Protein AF-A0A519LIW9-F1 (afdb_monomer)

Structure (mmCIF, N/CA/C/O backbone):
data_AF-A0A519LIW9-F1
#
_entry.id   AF-A0A519LIW9-F1
#
loop_
_atom_site.group_PDB
_atom_site.id
_atom_site.type_symbol
_atom_site.label_atom_id
_atom_site.label_alt_id
_atom_site.label_comp_id
_atom_site.label_asym_id
_atom_site.label_entity_id
_atom_site.label_seq_id
_atom_site.pdbx_PDB_ins_code
_atom_site.Cartn_x
_atom_site.Cartn_y
_atom_site.Cartn_z
_atom_site.occupancy
_atom_site.B_iso_or_equiv
_atom_site.auth_seq_id
_atom_site.auth_comp_id
_atom_site.auth_asym_id
_atom_site.auth_atom_id
_atom_site.pdbx_PDB_model_num
ATOM 1 N N . ILE A 1 1 ? 13.609 -4.601 8.283 1.00 41.91 1 ILE A N 1
ATOM 2 C CA . ILE A 1 1 ? 12.709 -5.684 7.833 1.00 41.91 1 ILE A CA 1
ATOM 3 C C . ILE A 1 1 ? 13.439 -6.967 8.196 1.00 41.91 1 ILE A C 1
ATOM 5 O O . ILE A 1 1 ? 14.576 -7.109 7.760 1.00 41.91 1 ILE A O 1
ATOM 9 N N . ASP A 1 2 ? 12.899 -7.801 9.091 1.00 41.25 2 ASP A N 1
ATOM 10 C CA . ASP A 1 2 ? 13.481 -9.135 9.311 1.00 41.25 2 ASP A CA 1
ATOM 11 C C . ASP A 1 2 ? 13.242 -9.871 7.990 1.00 41.25 2 ASP A C 1
ATOM 13 O O . ASP A 1 2 ? 12.092 -9.996 7.597 1.00 41.25 2 ASP A O 1
ATOM 17 N N . GLY A 1 3 ? 14.292 -10.200 7.235 1.00 48.28 3 GLY A N 1
ATOM 18 C CA . GLY A 1 3 ? 14.230 -10.602 5.818 1.00 48.28 3 GLY A CA 1
ATOM 19 C C . GLY A 1 3 ? 13.538 -11.940 5.514 1.00 48.28 3 GLY A C 1
ATOM 20 O O . GLY A 1 3 ? 14.078 -12.739 4.759 1.00 48.28 3 GLY A O 1
ATOM 21 N N . GLN A 1 4 ? 12.377 -12.208 6.108 1.00 55.22 4 GLN A N 1
ATOM 22 C CA . GLN A 1 4 ? 11.544 -13.379 5.882 1.00 55.22 4 GLN A CA 1
ATOM 23 C C . GLN A 1 4 ? 10.155 -12.900 5.463 1.00 55.22 4 GLN A C 1
ATOM 25 O O . GLN A 1 4 ? 9.414 -12.358 6.277 1.00 55.22 4 GLN A O 1
ATOM 30 N N . LEU A 1 5 ? 9.816 -13.099 4.187 1.00 60.66 5 LEU A N 1
ATOM 31 C CA . LEU A 1 5 ? 8.446 -12.933 3.707 1.00 60.66 5 LEU A CA 1
ATOM 32 C C . LEU A 1 5 ? 7.551 -13.917 4.472 1.00 60.66 5 LEU A C 1
ATOM 34 O O . LEU A 1 5 ? 7.852 -15.117 4.514 1.00 60.66 5 LEU A O 1
ATOM 38 N N . HIS A 1 6 ? 6.461 -13.447 5.077 1.00 70.94 6 HIS A N 1
ATOM 39 C CA . HIS A 1 6 ? 5.522 -14.360 5.716 1.00 70.94 6 HIS A CA 1
ATOM 40 C C . HIS A 1 6 ? 4.866 -15.221 4.625 1.00 70.94 6 HIS A C 1
ATOM 42 O O . HIS A 1 6 ? 4.486 -14.724 3.567 1.00 70.94 6 HIS A O 1
ATOM 48 N N . LYS A 1 7 ? 4.696 -16.531 4.865 1.00 73.88 7 LYS A N 1
ATOM 49 C CA . LYS A 1 7 ? 4.154 -17.474 3.861 1.00 73.88 7 LYS A CA 1
ATOM 50 C C . LYS A 1 7 ? 2.848 -16.979 3.214 1.00 73.88 7 LYS A C 1
ATOM 52 O O . LYS A 1 7 ? 2.670 -17.124 2.015 1.00 73.88 7 LYS A O 1
ATOM 57 N N . ARG A 1 8 ? 1.972 -16.344 3.999 1.00 69.81 8 ARG A N 1
ATOM 58 C CA . ARG A 1 8 ? 0.696 -15.786 3.520 1.00 69.81 8 ARG A CA 1
ATOM 59 C C . ARG A 1 8 ? 0.868 -14.597 2.572 1.00 69.81 8 ARG A C 1
ATOM 61 O O . ARG A 1 8 ? 0.092 -14.477 1.633 1.00 69.81 8 ARG A O 1
ATOM 68 N N . GLU A 1 9 ? 1.872 -13.750 2.793 1.00 71.88 9 GLU A N 1
ATOM 69 C CA . GLU A 1 9 ? 2.188 -12.638 1.890 1.00 71.88 9 GLU A CA 1
ATOM 70 C C . GLU A 1 9 ? 2.697 -13.175 0.551 1.00 71.88 9 GLU A C 1
ATOM 72 O O . GLU A 1 9 ? 2.261 -12.715 -0.501 1.00 71.88 9 GLU A O 1
ATOM 77 N N . LEU A 1 10 ? 3.561 -14.200 0.589 1.00 80.44 10 LEU A N 1
ATOM 78 C CA . LEU A 1 10 ? 4.044 -14.873 -0.618 1.00 80.44 10 LEU A CA 1
ATOM 79 C C . LEU A 1 10 ? 2.892 -15.522 -1.390 1.00 80.44 10 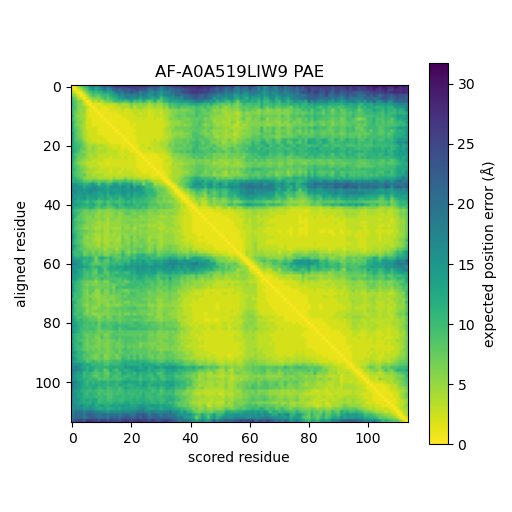LEU A C 1
ATOM 81 O O . LEU A 1 10 ? 2.798 -15.349 -2.602 1.00 80.44 10 LEU A O 1
ATOM 85 N N . ASP A 1 11 ? 2.007 -16.231 -0.684 1.00 82.88 11 ASP A N 1
ATOM 86 C CA . ASP A 1 11 ? 0.836 -16.885 -1.270 1.00 82.88 11 ASP A CA 1
ATOM 87 C C . ASP A 1 11 ? -0.113 -15.849 -1.903 1.00 82.88 11 ASP A C 1
ATOM 89 O O . ASP A 1 11 ? -0.616 -16.065 -3.003 1.00 82.88 11 ASP A O 1
ATOM 93 N N . PHE A 1 12 ? -0.322 -14.693 -1.258 1.00 80.75 12 PHE A N 1
ATOM 94 C CA . PHE A 1 12 ? -1.120 -13.600 -1.820 1.00 80.75 12 PHE A CA 1
ATOM 95 C C . PHE A 1 12 ? -0.487 -13.015 -3.088 1.00 80.75 12 PHE A C 1
ATOM 97 O O . PHE A 1 12 ? -1.171 -12.845 -4.096 1.00 80.75 12 PHE A O 1
ATOM 104 N N . LEU A 1 13 ? 0.818 -12.726 -3.059 1.00 84.25 13 LEU A N 1
ATOM 105 C CA . LEU A 1 13 ? 1.535 -12.219 -4.230 1.00 84.25 13 LEU A CA 1
ATOM 106 C C . LEU A 1 13 ? 1.501 -13.223 -5.386 1.00 84.25 13 LEU A C 1
ATOM 108 O O . LEU A 1 13 ? 1.317 -12.817 -6.532 1.00 84.25 13 LEU A O 1
ATOM 112 N N . TRP A 1 14 ? 1.617 -14.518 -5.088 1.00 88.62 14 TRP A N 1
ATOM 113 C CA . TRP A 1 14 ? 1.496 -15.578 -6.082 1.00 88.62 14 TRP A CA 1
ATOM 114 C C . TRP A 1 14 ? 0.089 -15.643 -6.688 1.00 88.62 14 TRP A C 1
ATOM 116 O O . TRP A 1 14 ? -0.031 -15.683 -7.907 1.00 88.62 14 TRP A O 1
ATOM 126 N N . LEU A 1 15 ? -0.974 -15.561 -5.879 1.00 85.44 15 LEU A N 1
ATOM 127 C CA . LEU A 1 15 ? -2.352 -15.504 -6.387 1.00 85.44 15 LEU A CA 1
ATOM 128 C C . LEU A 1 15 ? -2.556 -14.322 -7.344 1.00 85.44 15 LEU A C 1
ATOM 130 O O . LEU A 1 15 ? -3.118 -14.489 -8.421 1.00 85.44 15 LEU A O 1
ATOM 134 N N . VAL A 1 16 ? -2.056 -13.136 -6.985 1.00 84.25 16 VAL A N 1
ATOM 135 C CA . VAL A 1 16 ? -2.114 -11.958 -7.865 1.00 84.25 16 VAL A CA 1
ATOM 136 C C . VAL A 1 16 ? -1.324 -12.190 -9.154 1.00 84.25 16 VAL A C 1
ATOM 138 O O . VAL A 1 16 ? -1.796 -11.828 -10.227 1.00 84.25 16 VAL A O 1
ATOM 141 N N . ALA A 1 17 ? -0.141 -12.800 -9.068 1.00 87.94 17 ALA A N 1
ATOM 142 C CA . ALA A 1 17 ? 0.677 -13.118 -10.233 1.00 87.94 17 ALA A CA 1
ATOM 143 C C . ALA A 1 17 ? -0.050 -14.082 -11.188 1.00 87.94 17 ALA A C 1
ATOM 145 O O . ALA A 1 17 ? -0.051 -13.852 -12.395 1.00 87.94 17 ALA A O 1
ATOM 146 N N . GLN A 1 18 ? -0.739 -15.097 -10.657 1.00 89.62 18 GLN A N 1
ATOM 147 C CA . GLN A 1 18 ? -1.549 -16.025 -11.452 1.00 89.62 18 GLN A CA 1
ATOM 148 C C . GLN A 1 18 ? -2.711 -15.323 -12.167 1.00 89.62 18 GLN A C 1
ATOM 150 O O . GLN A 1 18 ? -2.935 -15.574 -13.347 1.00 89.62 18 GLN A O 1
ATOM 155 N N . GLU A 1 19 ? -3.415 -14.407 -11.495 1.00 87.25 19 GLU A N 1
ATOM 156 C CA . GLU A 1 19 ? -4.487 -13.604 -12.112 1.00 87.25 19 GLU A CA 1
ATOM 157 C C . GLU A 1 19 ? -3.970 -12.659 -13.214 1.00 87.25 19 GLU A C 1
ATOM 159 O O . GLU A 1 19 ? -4.721 -12.255 -14.101 1.00 87.25 19 GLU A O 1
ATOM 164 N N . LEU A 1 20 ? -2.682 -12.306 -13.170 1.00 88.19 20 LEU A N 1
ATOM 165 C CA . LEU A 1 20 ? -1.996 -11.509 -14.189 1.00 88.19 20 LEU A CA 1
ATOM 166 C C . LEU A 1 20 ? -1.293 -12.366 -15.260 1.00 88.19 20 LEU A C 1
ATOM 168 O O . LEU A 1 20 ? -0.586 -11.806 -16.096 1.00 88.19 20 LEU A O 1
ATOM 172 N N . ASP A 1 21 ? -1.490 -13.689 -15.238 1.00 89.06 21 ASP A N 1
ATOM 173 C CA . ASP A 1 21 ? -0.896 -14.671 -16.159 1.00 89.06 21 ASP A CA 1
ATOM 174 C C . ASP A 1 21 ? 0.648 -14.711 -16.124 1.00 89.06 21 ASP A C 1
ATOM 176 O O . ASP A 1 21 ? 1.321 -14.945 -17.128 1.00 89.06 21 ASP A O 1
ATOM 180 N N . PHE A 1 22 ? 1.237 -14.467 -14.947 1.00 88.75 22 PHE A N 1
ATOM 181 C CA . PHE A 1 22 ? 2.675 -14.632 -14.724 1.00 88.75 22 PHE A CA 1
ATOM 182 C C . PHE A 1 22 ? 3.011 -16.106 -14.504 1.00 88.75 22 PHE A C 1
ATOM 184 O O . PHE A 1 22 ? 2.393 -16.794 -13.687 1.00 88.75 22 PHE A O 1
ATOM 191 N N . ASP A 1 23 ? 4.064 -16.579 -15.168 1.00 90.31 23 ASP A N 1
ATOM 192 C CA . ASP A 1 23 ? 4.618 -17.893 -14.874 1.00 90.31 23 ASP A CA 1
ATOM 193 C C . ASP A 1 23 ? 5.421 -17.889 -13.554 1.00 90.31 23 ASP A C 1
ATOM 195 O O . ASP A 1 23 ? 5.891 -16.855 -13.067 1.00 90.31 23 ASP A O 1
ATOM 199 N N . GLN A 1 24 ? 5.578 -19.070 -12.947 1.00 88.81 24 GLN A N 1
ATOM 200 C CA . GLN A 1 24 ? 6.242 -19.208 -11.646 1.00 88.81 24 GLN A CA 1
ATOM 201 C C . GLN A 1 24 ? 7.714 -18.781 -11.674 1.00 88.81 24 GLN A C 1
ATOM 203 O O . GLN A 1 24 ? 8.233 -18.302 -10.666 1.00 88.81 24 GLN A O 1
ATOM 208 N N . LYS A 1 25 ? 8.389 -18.959 -12.811 1.00 89.50 25 LYS A N 1
ATOM 209 C CA . LYS A 1 25 ? 9.797 -18.605 -12.964 1.00 89.50 25 LYS A CA 1
ATOM 210 C C . LYS A 1 25 ? 9.947 -17.087 -13.033 1.00 89.50 25 LYS A C 1
ATOM 212 O O . LYS A 1 25 ? 10.741 -16.536 -12.285 1.00 89.50 25 LYS A O 1
ATOM 217 N N . LEU A 1 26 ? 9.130 -16.421 -13.844 1.00 88.38 26 LEU A N 1
ATOM 218 C CA . LEU A 1 26 ? 9.056 -14.971 -13.944 1.00 88.38 26 LEU A CA 1
ATOM 219 C C . LEU A 1 26 ? 8.727 -14.351 -12.585 1.00 88.38 26 LEU A C 1
ATOM 221 O O . LEU A 1 26 ? 9.394 -13.411 -12.172 1.00 88.38 26 LEU A O 1
ATOM 225 N N . PHE A 1 27 ? 7.757 -14.909 -11.855 1.00 89.44 27 PHE A N 1
ATOM 226 C CA . PHE A 1 27 ? 7.431 -14.451 -10.503 1.00 89.44 27 PHE A CA 1
ATOM 227 C C . PHE A 1 27 ? 8.625 -14.541 -9.541 1.00 89.44 27 PHE A C 1
ATOM 229 O O . PHE A 1 27 ? 8.875 -13.600 -8.794 1.00 89.44 27 PHE A O 1
ATOM 236 N N . GLN A 1 28 ? 9.372 -15.651 -9.557 1.00 87.44 28 GLN A N 1
ATOM 237 C CA . GLN A 1 28 ? 10.576 -15.804 -8.731 1.00 87.44 28 GLN A CA 1
ATOM 238 C C . GLN A 1 28 ? 11.692 -14.846 -9.163 1.00 87.44 28 GLN A C 1
ATOM 240 O O . GLN A 1 28 ? 12.332 -14.235 -8.308 1.00 87.44 28 GLN A O 1
ATOM 245 N N . ASP A 1 29 ? 11.879 -14.665 -10.471 1.00 87.75 29 ASP A N 1
ATOM 246 C CA . ASP A 1 29 ? 12.895 -13.778 -11.035 1.00 87.75 29 ASP A CA 1
ATOM 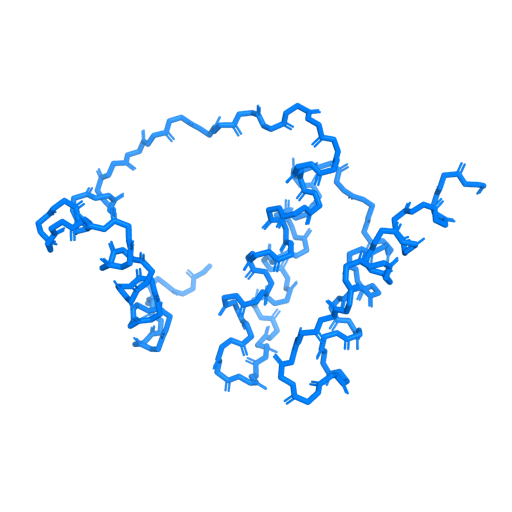247 C C . ASP A 1 29 ? 12.668 -12.309 -10.623 1.00 87.75 29 ASP A C 1
ATOM 249 O O . ASP A 1 29 ? 13.643 -11.588 -10.407 1.00 87.75 29 ASP A O 1
ATOM 253 N N . LEU A 1 30 ? 11.416 -11.871 -10.406 1.00 85.12 30 LEU A N 1
ATOM 254 C CA . LEU A 1 30 ? 11.103 -10.517 -9.912 1.00 85.12 30 LEU A CA 1
ATOM 255 C C . LEU A 1 30 ? 11.735 -10.204 -8.544 1.00 85.12 30 LEU A C 1
ATOM 257 O O . LEU A 1 30 ? 12.047 -9.049 -8.268 1.00 85.12 30 LEU A O 1
ATOM 261 N N . PHE A 1 31 ? 11.967 -11.202 -7.684 1.00 82.75 31 PHE A N 1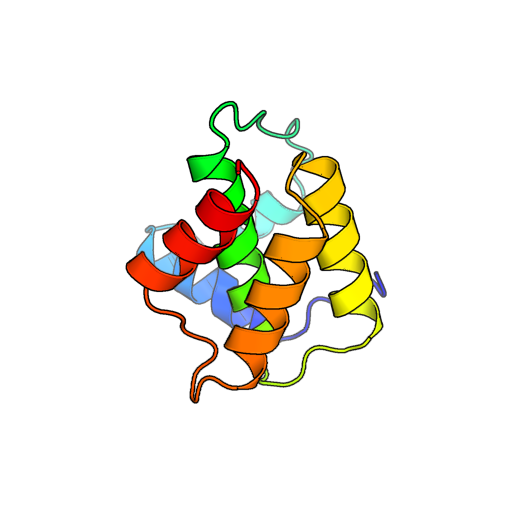
ATOM 262 C CA . PHE A 1 31 ? 12.634 -10.992 -6.388 1.00 82.75 31 PHE A CA 1
ATOM 263 C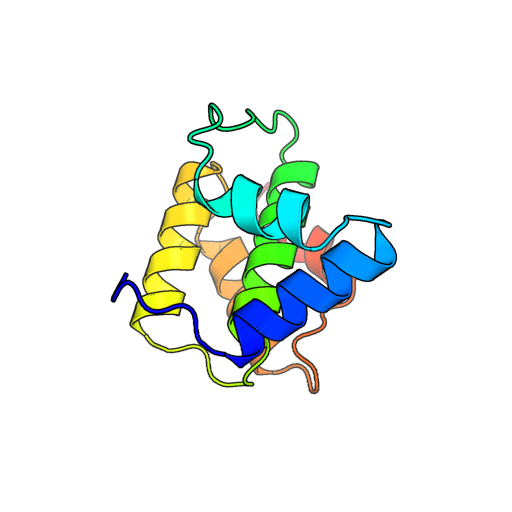 C . PHE A 1 31 ? 14.151 -10.791 -6.515 1.00 82.75 31 PHE A C 1
ATOM 265 O O . PHE A 1 31 ? 14.821 -10.476 -5.530 1.00 82.75 31 PHE A O 1
ATOM 272 N N . HIS A 1 32 ? 14.707 -11.012 -7.705 1.00 83.81 32 HIS A N 1
ATOM 273 C CA . HIS A 1 32 ? 16.135 -10.893 -8.000 1.00 83.81 32 HIS A CA 1
ATOM 274 C C . HIS A 1 32 ? 16.452 -9.702 -8.910 1.00 83.81 32 HIS A C 1
ATOM 276 O O . HIS A 1 32 ? 17.616 -9.469 -9.234 1.00 83.81 32 HIS A O 1
ATOM 282 N N . GLN A 1 33 ? 15.431 -8.944 -9.312 1.00 79.38 33 GLN A N 1
ATOM 283 C CA . GLN A 1 33 ? 15.569 -7.749 -10.131 1.00 79.38 33 GLN A CA 1
ATOM 284 C C . GLN A 1 33 ? 15.595 -6.503 -9.242 1.00 79.38 33 GLN A C 1
ATOM 286 O O . GLN A 1 33 ? 14.627 -6.184 -8.556 1.00 79.38 33 GLN A O 1
ATOM 291 N N . GLU A 1 34 ? 16.707 -5.768 -9.272 1.00 62.78 34 GLU A N 1
ATOM 292 C CA . GLU A 1 34 ? 16.758 -4.403 -8.744 1.00 62.78 34 GLU A CA 1
ATOM 293 C C . GLU A 1 34 ? 16.294 -3.431 -9.832 1.00 62.78 34 GLU A C 1
ATOM 295 O O . GLU A 1 34 ? 17.095 -2.782 -10.506 1.00 62.78 34 GLU A O 1
ATOM 300 N N . ASP A 1 35 ? 14.981 -3.354 -10.038 1.00 66.25 35 ASP A N 1
ATOM 301 C CA . ASP A 1 35 ? 14.416 -2.334 -10.915 1.00 66.25 35 ASP A CA 1
ATOM 302 C C . ASP A 1 35 ? 14.499 -0.950 -10.265 1.00 66.25 35 ASP A C 1
ATOM 304 O O . ASP A 1 35 ? 14.269 -0.765 -9.065 1.00 66.25 35 ASP A O 1
ATOM 308 N N . THR A 1 36 ? 14.795 0.066 -11.079 1.00 65.06 36 THR A N 1
ATOM 309 C CA . THR A 1 36 ? 14.762 1.453 -10.609 1.00 65.06 36 THR A CA 1
ATOM 310 C C . THR A 1 36 ? 13.358 1.802 -10.109 1.00 65.06 36 THR A C 1
ATOM 312 O O . THR A 1 36 ? 12.393 1.556 -10.842 1.00 65.06 36 THR A O 1
ATOM 315 N N . PRO A 1 37 ? 13.212 2.430 -8.926 1.00 66.19 37 PRO A N 1
ATOM 316 C CA . PRO A 1 37 ? 11.903 2.786 -8.395 1.00 66.19 37 PRO A CA 1
ATOM 317 C C . PRO A 1 37 ? 11.095 3.610 -9.402 1.00 66.19 37 PRO A C 1
ATOM 319 O O . PRO A 1 37 ? 11.510 4.691 -9.829 1.00 66.19 37 PRO A O 1
ATOM 322 N N . LEU A 1 38 ? 9.919 3.108 -9.777 1.00 72.44 38 LEU A N 1
ATOM 323 C CA . LEU A 1 38 ? 8.984 3.830 -10.636 1.00 72.44 38 LEU A CA 1
ATOM 324 C C . LEU A 1 38 ? 8.510 5.107 -9.931 1.00 72.44 38 LEU A C 1
ATOM 326 O O . LEU A 1 38 ? 7.852 5.060 -8.891 1.00 72.44 38 LEU A O 1
ATOM 330 N N . ILE A 1 39 ? 8.802 6.267 -10.523 1.00 75.88 39 ILE A N 1
ATOM 331 C CA . ILE A 1 39 ? 8.342 7.556 -9.997 1.00 75.88 39 ILE A CA 1
ATOM 332 C C . ILE A 1 39 ? 6.853 7.730 -10.318 1.00 75.88 39 ILE A C 1
ATOM 334 O O . ILE A 1 39 ? 6.468 8.099 -11.432 1.00 75.88 39 ILE A O 1
ATOM 338 N N . ILE A 1 40 ? 6.002 7.508 -9.319 1.00 81.81 40 ILE A N 1
ATOM 339 C CA . ILE A 1 40 ? 4.556 7.724 -9.422 1.00 81.81 40 ILE A CA 1
ATOM 340 C C . ILE A 1 40 ? 4.247 9.226 -9.288 1.00 81.81 40 ILE A C 1
ATOM 342 O O . ILE A 1 40 ? 4.228 9.796 -8.194 1.00 81.81 40 ILE A O 1
ATOM 346 N N . LYS A 1 41 ? 3.989 9.892 -10.419 1.00 83.31 41 LYS A N 1
ATOM 347 C CA . LYS A 1 41 ? 3.827 11.359 -10.474 1.00 83.31 41 LYS A CA 1
ATOM 348 C C . LYS A 1 41 ? 2.534 11.868 -9.827 1.00 83.31 41 LYS A C 1
ATOM 350 O O . LYS A 1 41 ? 2.548 12.913 -9.179 1.00 83.31 41 LYS A O 1
ATOM 355 N N . SER A 1 42 ? 1.425 11.147 -9.981 1.00 89.56 42 SER A N 1
ATOM 356 C CA . SER A 1 42 ? 0.122 11.576 -9.457 1.00 89.56 42 SER A CA 1
ATOM 357 C C . SER A 1 42 ? -0.034 11.231 -7.977 1.00 89.56 42 SER A C 1
ATOM 359 O O . SER A 1 42 ? 0.168 10.082 -7.589 1.00 89.56 42 SER A O 1
ATOM 361 N N . GLU A 1 43 ? -0.458 12.198 -7.158 1.00 86.69 43 GLU A N 1
ATOM 362 C CA . GLU A 1 43 ? -0.801 11.958 -5.748 1.00 86.69 43 GLU A CA 1
ATOM 363 C C . GLU A 1 43 ? -1.867 10.869 -5.614 1.00 86.69 43 GLU A C 1
ATOM 365 O O . GLU A 1 43 ? -1.722 9.963 -4.800 1.00 86.69 43 GLU A O 1
ATOM 370 N N . PHE A 1 44 ? -2.880 10.880 -6.483 1.00 86.62 44 PHE A N 1
ATOM 371 C CA . PHE A 1 44 ? -3.918 9.853 -6.492 1.00 86.62 44 PHE A CA 1
ATOM 372 C C . PHE A 1 44 ? -3.344 8.450 -6.723 1.00 86.62 44 PHE A C 1
ATOM 374 O O . PHE A 1 44 ? -3.699 7.511 -6.014 1.00 86.62 44 PHE A O 1
ATOM 381 N N . GLN A 1 45 ? -2.404 8.304 -7.658 1.00 88.75 45 GLN A N 1
ATOM 382 C CA . GLN A 1 45 ? -1.756 7.013 -7.899 1.00 88.75 45 GLN A CA 1
ATOM 383 C C . GLN A 1 45 ? -0.890 6.580 -6.708 1.00 88.75 45 GLN A C 1
ATOM 385 O O . GLN A 1 45 ? -0.861 5.395 -6.379 1.00 88.75 45 GLN A O 1
ATOM 390 N N . ARG A 1 46 ? -0.225 7.521 -6.024 1.00 90.81 46 ARG A N 1
ATOM 391 C CA . ARG A 1 46 ? 0.533 7.232 -4.796 1.00 90.81 46 ARG A CA 1
ATOM 392 C C . ARG A 1 46 ? -0.384 6.788 -3.662 1.00 90.81 46 ARG A C 1
ATOM 394 O O . ARG A 1 46 ? -0.079 5.807 -2.995 1.00 90.81 46 ARG A O 1
ATOM 401 N N . ILE A 1 47 ? -1.543 7.430 -3.505 1.00 89.94 47 ILE A N 1
ATOM 402 C CA . ILE A 1 47 ? -2.591 7.027 -2.556 1.00 89.94 47 ILE A CA 1
ATOM 403 C C . ILE A 1 47 ? -3.071 5.602 -2.853 1.00 89.94 47 ILE A C 1
ATOM 405 O O . ILE A 1 47 ? -3.153 4.776 -1.944 1.00 89.94 47 ILE A O 1
ATOM 409 N N . GLN A 1 48 ? -3.362 5.291 -4.120 1.00 88.31 48 GLN A N 1
ATOM 410 C CA . GLN A 1 48 ? -3.770 3.943 -4.522 1.00 88.31 48 GLN A CA 1
ATOM 411 C C . GLN A 1 48 ? -2.677 2.911 -4.232 1.00 88.31 48 GLN A C 1
ATOM 413 O O . GLN A 1 48 ? -2.980 1.829 -3.733 1.00 88.31 48 GLN A O 1
ATOM 418 N N . GLN A 1 49 ? -1.416 3.238 -4.519 1.00 88.75 49 GLN A N 1
ATOM 419 C CA . GLN A 1 49 ? -0.299 2.334 -4.269 1.00 88.75 49 GLN A CA 1
ATOM 420 C C . GLN A 1 49 ? -0.081 2.094 -2.775 1.00 88.75 49 GLN A C 1
ATOM 422 O O . GLN A 1 49 ? 0.033 0.945 -2.356 1.00 88.75 49 GLN A O 1
ATOM 427 N N . PHE A 1 50 ? -0.102 3.151 -1.963 1.00 90.06 50 PHE A N 1
ATOM 428 C CA . PHE A 1 50 ? -0.064 3.042 -0.508 1.00 90.06 50 PHE A CA 1
ATOM 429 C C . PHE A 1 50 ? -1.187 2.141 0.017 1.00 90.06 50 PHE A C 1
ATOM 431 O O . PHE A 1 50 ? -0.937 1.247 0.820 1.00 90.06 50 PHE A O 1
ATOM 438 N N . TYR A 1 51 ? -2.414 2.326 -0.476 1.00 88.75 51 TYR A N 1
ATOM 439 C CA . TYR A 1 51 ? -3.552 1.519 -0.047 1.00 88.75 51 TYR A CA 1
ATOM 440 C C . TYR A 1 51 ? -3.392 0.030 -0.400 1.00 88.75 51 TYR A C 1
ATOM 442 O O . TYR A 1 51 ? -3.694 -0.831 0.423 1.00 88.75 51 TYR A O 1
ATOM 450 N N . ARG A 1 52 ? -2.853 -0.291 -1.583 1.00 87.06 52 ARG A N 1
ATOM 451 C CA . ARG A 1 52 ? -2.532 -1.677 -1.974 1.00 87.06 52 ARG A CA 1
ATOM 452 C C . ARG A 1 52 ? -1.491 -2.306 -1.051 1.00 87.06 52 ARG A C 1
ATOM 454 O O . ARG A 1 52 ? -1.691 -3.427 -0.600 1.00 87.06 52 ARG A O 1
ATOM 461 N N . LEU A 1 53 ? -0.418 -1.577 -0.736 1.00 85.88 53 LEU A N 1
ATOM 462 C CA . LEU A 1 53 ? 0.609 -2.045 0.201 1.00 85.88 53 LEU A CA 1
ATOM 463 C C . LEU A 1 53 ? 0.025 -2.284 1.597 1.00 85.88 53 LEU A C 1
ATOM 465 O O . LEU A 1 53 ? 0.311 -3.303 2.218 1.00 85.88 53 LEU A O 1
ATOM 469 N N . ALA A 1 54 ? -0.849 -1.388 2.058 1.00 85.50 54 ALA A N 1
ATOM 470 C CA . ALA A 1 54 ? -1.525 -1.530 3.342 1.00 85.50 54 ALA A CA 1
ATOM 471 C C . ALA A 1 54 ? -2.420 -2.770 3.404 1.00 85.50 54 ALA A C 1
ATOM 473 O O . ALA A 1 54 ? -2.494 -3.402 4.452 1.00 85.50 54 ALA A O 1
ATOM 474 N N . LEU A 1 55 ? -3.085 -3.124 2.299 1.00 82.69 55 LEU A N 1
ATOM 475 C CA . LEU A 1 55 ? -3.907 -4.333 2.209 1.00 82.69 55 LEU A CA 1
ATOM 476 C C . LEU A 1 55 ? -3.055 -5.603 2.271 1.00 82.69 55 LEU A C 1
ATOM 478 O O . LEU A 1 55 ? -3.415 -6.528 2.994 1.00 82.69 55 LEU A O 1
ATOM 482 N N . ILE A 1 56 ? -1.919 -5.629 1.565 1.00 80.44 56 ILE A N 1
ATOM 483 C CA . ILE A 1 56 ? -0.981 -6.763 1.581 1.00 80.44 56 ILE A CA 1
ATOM 484 C C . ILE A 1 56 ? -0.476 -7.004 3.007 1.00 80.44 56 ILE A C 1
ATOM 486 O O . ILE A 1 56 ? -0.582 -8.116 3.513 1.00 80.44 56 ILE A O 1
ATOM 490 N N . MET A 1 57 ? -0.036 -5.946 3.692 1.00 76.31 57 MET A N 1
ATOM 491 C CA . MET A 1 57 ? 0.440 -6.021 5.080 1.00 76.31 57 MET A CA 1
ATOM 492 C C . MET A 1 57 ? -0.664 -6.317 6.110 1.00 76.31 57 MET A C 1
ATOM 494 O O . MET A 1 57 ? -0.364 -6.544 7.272 1.00 76.31 57 MET A O 1
ATOM 498 N N . HIS A 1 58 ? -1.946 -6.266 5.730 1.00 74.31 58 HIS A N 1
ATOM 499 C CA . HIS A 1 58 ? -3.069 -6.643 6.601 1.00 74.31 58 HIS A CA 1
ATOM 500 C C . HIS A 1 58 ? -3.626 -8.038 6.290 1.00 74.31 58 HIS A C 1
ATOM 502 O O . HIS A 1 58 ? -4.618 -8.435 6.904 1.00 74.31 58 HIS A O 1
ATOM 508 N N . CYS A 1 59 ? -3.043 -8.783 5.342 1.00 68.50 59 CYS A N 1
ATOM 509 C CA . CYS A 1 59 ? -3.606 -10.054 4.877 1.00 68.50 59 CYS A CA 1
ATOM 510 C C . CYS A 1 59 ? -3.654 -11.146 5.961 1.00 68.50 59 CYS A C 1
ATOM 512 O O . CYS A 1 59 ? -4.464 -12.069 5.875 1.00 68.50 59 CYS A O 1
ATOM 514 N N . ASP A 1 60 ? -2.833 -11.041 7.005 1.00 66.94 60 ASP A N 1
ATOM 515 C CA . ASP A 1 60 ? -2.838 -11.940 8.158 1.00 66.94 60 ASP A CA 1
ATOM 516 C C . ASP A 1 60 ? -3.723 -11.456 9.324 1.00 66.94 60 ASP A C 1
ATOM 518 O O . ASP A 1 60 ? -3.883 -12.180 10.311 1.00 66.94 60 ASP A O 1
ATOM 522 N N . GLY A 1 61 ? -4.342 -10.278 9.184 1.00 63.28 61 GLY A N 1
ATOM 523 C CA . GLY A 1 61 ? -5.221 -9.656 10.171 1.00 63.28 61 GLY A CA 1
ATOM 524 C C . GLY A 1 61 ? -4.496 -9.000 11.350 1.00 63.28 61 GLY A C 1
ATOM 525 O O . GLY A 1 61 ? -5.170 -8.507 12.258 1.00 63.28 61 GLY A O 1
ATOM 526 N N . ILE A 1 62 ? -3.157 -8.979 11.372 1.00 66.69 62 ILE A N 1
ATOM 527 C CA . ILE A 1 62 ? -2.369 -8.413 12.472 1.00 66.69 62 ILE A CA 1
ATOM 528 C C . ILE A 1 62 ? -1.227 -7.574 11.902 1.00 66.69 62 ILE A C 1
ATOM 530 O O . ILE A 1 62 ? -0.159 -8.084 11.608 1.00 66.69 62 ILE A O 1
ATOM 534 N N . LEU A 1 63 ? -1.401 -6.252 11.877 1.00 67.75 63 LEU A N 1
ATOM 535 C CA . LEU A 1 63 ? -0.286 -5.358 11.566 1.00 67.75 63 LEU A CA 1
ATOM 536 C C . LEU A 1 63 ? 0.695 -5.303 12.747 1.00 67.75 63 LEU A C 1
ATOM 538 O O . LEU A 1 63 ? 0.402 -4.694 13.787 1.00 67.75 63 LEU A O 1
ATOM 542 N N . HIS A 1 64 ? 1.871 -5.900 12.588 1.00 72.12 64 HIS A N 1
ATOM 543 C CA . HIS A 1 64 ? 2.949 -5.836 13.563 1.00 72.12 64 HIS A CA 1
ATOM 544 C C . HIS A 1 64 ? 3.526 -4.414 13.660 1.00 72.12 64 HIS A C 1
ATOM 546 O O . HIS A 1 64 ? 3.521 -3.628 12.712 1.00 72.12 64 HIS A O 1
ATOM 552 N N . ALA A 1 65 ? 4.091 -4.057 14.819 1.00 73.31 65 ALA A N 1
ATOM 553 C CA . 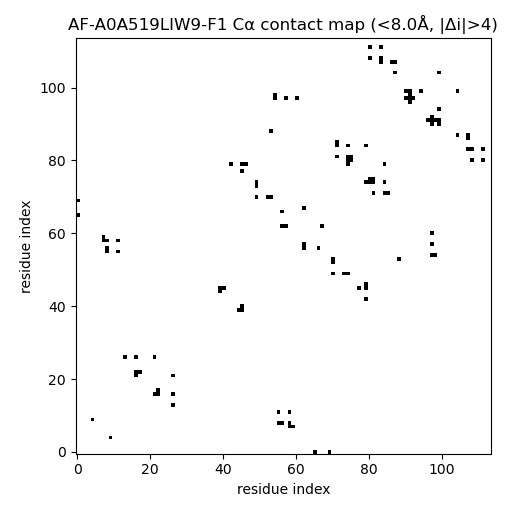ALA A 1 65 ? 4.653 -2.719 15.036 1.00 73.31 65 ALA A CA 1
ATOM 554 C C . ALA A 1 65 ? 5.765 -2.359 14.027 1.00 73.31 65 ALA A C 1
ATOM 556 O O . ALA A 1 65 ? 5.882 -1.204 13.624 1.00 73.31 65 ALA A O 1
ATOM 557 N N . LYS A 1 66 ? 6.559 -3.348 13.590 1.00 74.19 66 LYS A N 1
ATOM 558 C CA . LYS A 1 66 ? 7.603 -3.161 12.569 1.00 74.19 66 LYS A CA 1
ATOM 559 C C . LYS A 1 66 ? 7.009 -2.802 11.200 1.00 74.19 66 LYS A C 1
ATOM 561 O O . LYS A 1 66 ? 7.521 -1.897 10.547 1.00 74.19 66 LYS A O 1
ATOM 566 N N . GLU A 1 67 ? 5.926 -3.460 10.794 1.00 76.12 67 GLU A N 1
ATOM 567 C CA . GLU A 1 67 ? 5.222 -3.202 9.528 1.00 76.12 67 GLU A CA 1
ATOM 568 C C . GLU A 1 67 ? 4.518 -1.850 9.555 1.00 76.12 67 GLU A C 1
ATOM 570 O O . GLU A 1 67 ? 4.609 -1.088 8.598 1.00 76.12 67 GLU A O 1
ATOM 575 N N . ALA A 1 68 ? 3.899 -1.502 10.688 1.00 79.00 68 ALA A N 1
ATOM 576 C CA . ALA A 1 68 ? 3.287 -0.193 10.890 1.00 79.00 68 ALA A CA 1
ATOM 577 C C . ALA A 1 68 ? 4.301 0.950 10.718 1.00 79.00 68 ALA A C 1
ATOM 579 O O . ALA A 1 68 ? 3.993 1.960 10.088 1.00 79.00 68 ALA A O 1
ATOM 580 N N . THR A 1 69 ? 5.520 0.788 11.237 1.00 83.44 69 THR A N 1
ATOM 581 C CA . THR A 1 69 ? 6.598 1.763 11.029 1.00 83.44 69 THR A CA 1
ATOM 582 C C . THR A 1 69 ? 7.075 1.771 9.576 1.00 83.44 69 THR A C 1
ATOM 584 O O . THR A 1 69 ? 7.241 2.843 8.998 1.00 83.44 69 THR A O 1
ATOM 587 N N . ALA A 1 70 ? 7.256 0.598 8.962 1.00 84.44 70 ALA A N 1
ATOM 588 C CA . ALA A 1 70 ? 7.724 0.485 7.582 1.00 84.44 70 ALA A CA 1
ATOM 589 C C . ALA A 1 70 ? 6.752 1.136 6.587 1.00 84.44 70 ALA A C 1
ATOM 591 O O . ALA A 1 70 ? 7.169 1.923 5.742 1.00 84.44 70 ALA A O 1
ATOM 592 N N . ILE A 1 71 ? 5.449 0.880 6.715 1.00 87.06 71 ILE A N 1
ATOM 593 C CA . ILE A 1 71 ? 4.455 1.445 5.799 1.00 87.06 71 ILE A CA 1
ATOM 594 C C . ILE A 1 71 ? 4.296 2.959 5.954 1.00 87.06 71 ILE A C 1
ATOM 596 O O . ILE A 1 71 ? 4.053 3.660 4.974 1.00 87.06 71 ILE A O 1
ATOM 600 N N . GLN A 1 72 ? 4.465 3.483 7.170 1.00 87.50 72 GLN A N 1
ATOM 601 C CA . GLN A 1 72 ? 4.484 4.926 7.409 1.00 87.50 72 GLN A CA 1
ATOM 602 C C . GLN A 1 72 ? 5.701 5.581 6.751 1.00 87.50 72 GLN A C 1
ATOM 604 O O . GLN A 1 72 ? 5.561 6.621 6.112 1.00 87.50 72 GLN A O 1
ATOM 609 N N . GLN A 1 73 ? 6.868 4.942 6.838 1.00 88.19 73 GLN A N 1
ATOM 610 C CA . GLN A 1 73 ? 8.077 5.409 6.164 1.00 88.19 73 GLN A CA 1
ATOM 611 C C . GLN A 1 73 ? 7.908 5.411 4.635 1.00 88.19 73 GLN A C 1
ATOM 613 O O . GLN A 1 73 ? 8.168 6.427 3.994 1.00 88.19 73 GLN A O 1
ATOM 618 N N . ILE A 1 74 ? 7.354 4.335 4.065 1.00 88.31 74 ILE A N 1
ATOM 619 C CA . ILE A 1 74 ? 7.030 4.255 2.632 1.00 88.31 74 ILE A CA 1
ATOM 620 C C . ILE A 1 74 ? 6.066 5.378 2.222 1.00 88.31 74 ILE A C 1
ATOM 622 O O . ILE A 1 74 ? 6.243 6.009 1.182 1.00 88.31 74 ILE A O 1
ATOM 626 N N . ALA A 1 75 ? 5.047 5.667 3.035 1.00 89.69 75 ALA A N 1
ATOM 627 C CA . ALA A 1 75 ? 4.097 6.733 2.738 1.00 89.69 75 ALA A CA 1
ATOM 628 C C . ALA A 1 75 ? 4.763 8.122 2.688 1.00 89.69 75 ALA A C 1
ATOM 630 O O . ALA A 1 75 ? 4.436 8.925 1.812 1.00 89.69 75 ALA A O 1
ATOM 631 N N . ILE A 1 76 ? 5.717 8.387 3.587 1.00 90.25 76 ILE A N 1
ATOM 632 C CA . ILE A 1 76 ? 6.517 9.622 3.601 1.00 90.25 76 ILE A CA 1
ATOM 633 C C . ILE A 1 76 ? 7.398 9.711 2.351 1.00 90.25 76 ILE A C 1
ATOM 635 O O . ILE A 1 76 ? 7.448 10.762 1.716 1.00 90.25 76 ILE A O 1
ATOM 639 N N . GLU A 1 77 ? 8.051 8.617 1.959 1.00 89.00 77 GLU A N 1
ATOM 640 C CA . GLU A 1 77 ? 8.877 8.546 0.744 1.00 89.00 77 GLU A CA 1
ATOM 641 C C . GLU A 1 77 ? 8.048 8.741 -0.533 1.00 89.00 77 GLU A C 1
ATOM 643 O O . GLU A 1 77 ? 8.503 9.357 -1.495 1.00 89.00 77 GLU A O 1
ATOM 648 N N . MET A 1 78 ? 6.784 8.308 -0.515 1.00 89.06 78 MET A N 1
ATOM 649 C CA . MET A 1 78 ? 5.790 8.621 -1.543 1.00 89.06 78 MET A CA 1
ATOM 650 C C . MET A 1 78 ? 5.261 10.067 -1.454 1.00 89.06 78 MET A C 1
ATOM 652 O O . MET A 1 78 ? 4.387 10.448 -2.227 1.00 89.06 78 MET A O 1
ATOM 656 N N . GLY A 1 79 ? 5.719 10.901 -0.521 1.00 89.50 79 GLY A N 1
ATOM 657 C CA . GLY A 1 79 ? 5.228 12.272 -0.356 1.00 89.50 79 GLY A CA 1
ATOM 658 C C . GLY A 1 79 ? 3.742 12.350 0.009 1.00 89.50 79 GLY A C 1
ATOM 659 O O . GLY A 1 79 ? 3.056 13.284 -0.406 1.00 89.50 79 GLY A O 1
ATOM 660 N N . LEU A 1 80 ? 3.220 11.345 0.719 1.00 90.69 80 LEU A N 1
ATOM 661 C CA . LEU A 1 80 ? 1.856 11.339 1.240 1.00 90.69 80 LEU A CA 1
ATOM 662 C C . LEU A 1 80 ? 1.807 11.967 2.633 1.00 90.69 80 LEU A C 1
ATOM 664 O O . LEU A 1 80 ? 2.746 11.867 3.421 1.00 90.69 80 LEU A O 1
ATOM 668 N N . ASN A 1 81 ? 0.671 12.576 2.965 1.00 90.00 81 ASN A N 1
ATOM 669 C CA . ASN A 1 81 ? 0.457 13.170 4.279 1.00 90.00 81 ASN A CA 1
ATOM 670 C C . ASN A 1 81 ? 0.440 12.077 5.387 1.00 90.00 81 ASN A C 1
ATOM 672 O O . ASN A 1 81 ? -0.395 11.161 5.330 1.00 90.00 81 ASN A O 1
ATOM 676 N N . PRO A 1 82 ? 1.304 12.165 6.422 1.00 89.12 82 PRO A N 1
ATOM 677 C CA . PRO A 1 82 ? 1.359 11.178 7.509 1.00 89.12 82 PRO A CA 1
ATOM 678 C C . PRO A 1 82 ? 0.064 11.079 8.332 1.00 89.12 82 PRO A C 1
ATOM 680 O O . PRO A 1 82 ? -0.319 10.005 8.791 1.00 89.12 82 PRO A O 1
ATOM 683 N N . GLY A 1 83 ? -0.650 12.193 8.504 1.00 90.00 83 GLY A N 1
ATOM 684 C CA . GLY A 1 83 ? -1.938 12.232 9.196 1.00 90.00 83 GLY A CA 1
ATOM 685 C C . GLY A 1 83 ? -3.030 11.477 8.437 1.00 90.00 83 GLY A C 1
ATOM 686 O O . GLY A 1 83 ? -3.733 10.651 9.026 1.00 90.00 83 GLY A O 1
ATOM 687 N N . ALA A 1 84 ? -3.137 11.700 7.122 1.00 89.50 84 ALA A N 1
ATOM 688 C CA . ALA A 1 84 ? -4.084 10.974 6.273 1.00 89.50 84 ALA A CA 1
ATOM 689 C C . ALA A 1 84 ? -3.785 9.472 6.242 1.00 89.50 84 ALA A C 1
ATOM 691 O O . ALA A 1 84 ? -4.682 8.658 6.457 1.00 89.50 84 ALA A O 1
ATOM 692 N N . THR A 1 85 ? -2.525 9.094 6.027 1.00 90.38 85 THR A N 1
ATOM 693 C CA . THR A 1 85 ? -2.120 7.682 5.933 1.00 90.38 85 THR A CA 1
ATOM 694 C C . THR A 1 85 ? -2.336 6.948 7.255 1.00 90.38 85 THR A C 1
ATOM 696 O O . THR A 1 85 ? -2.885 5.848 7.251 1.00 90.38 85 THR A O 1
ATOM 699 N N . LYS A 1 86 ? -2.022 7.570 8.400 1.00 89.00 86 LYS A N 1
ATOM 700 C CA . LYS A 1 86 ? -2.347 7.024 9.727 1.00 89.00 86 LYS A CA 1
ATOM 701 C C . LYS A 1 86 ? -3.850 6.801 9.901 1.00 89.00 86 LYS A C 1
ATOM 703 O O . LYS A 1 86 ? -4.263 5.729 10.336 1.00 89.00 86 LYS A O 1
ATOM 708 N N . ARG A 1 87 ? -4.675 7.777 9.510 1.00 89.25 87 ARG A N 1
ATOM 709 C CA . ARG A 1 87 ? -6.137 7.661 9.590 1.00 89.25 87 ARG A CA 1
ATOM 710 C C . ARG A 1 87 ? -6.678 6.539 8.703 1.00 89.25 87 ARG A C 1
ATOM 712 O O . ARG A 1 87 ? -7.598 5.844 9.124 1.00 89.25 87 ARG A O 1
ATOM 719 N N . ILE A 1 88 ? -6.100 6.328 7.519 1.00 88.81 88 ILE A N 1
ATOM 720 C CA . ILE A 1 88 ? -6.425 5.173 6.671 1.00 88.81 88 ILE A CA 1
ATOM 721 C C . ILE A 1 88 ? -6.098 3.864 7.389 1.00 88.81 88 ILE A C 1
ATOM 723 O O . ILE A 1 88 ? -6.980 3.020 7.497 1.00 88.81 88 ILE A O 1
ATOM 727 N N . LEU A 1 89 ? -4.895 3.705 7.946 1.00 87.12 89 LEU A N 1
ATOM 728 C CA . LEU A 1 89 ? -4.538 2.478 8.672 1.00 87.12 89 LEU A CA 1
ATOM 729 C C . LEU A 1 89 ? -5.466 2.217 9.870 1.00 87.12 89 LEU A C 1
ATOM 731 O O . LEU A 1 89 ? -5.854 1.075 10.111 1.00 87.12 89 LEU A O 1
ATOM 735 N N . ASP A 1 90 ? -5.871 3.264 10.591 1.00 87.75 90 ASP A N 1
ATOM 736 C CA . ASP A 1 90 ? -6.825 3.153 11.700 1.00 87.75 90 ASP A CA 1
ATOM 737 C C . ASP A 1 90 ? -8.234 2.753 11.233 1.00 87.75 90 ASP A C 1
ATOM 739 O O . ASP A 1 90 ? -8.936 2.029 11.943 1.00 87.75 90 ASP A O 1
ATOM 743 N N . LEU A 1 91 ? -8.665 3.212 10.053 1.00 87.81 91 LEU A N 1
ATOM 744 C CA . LEU A 1 91 ? -9.920 2.783 9.430 1.00 87.81 91 LEU A CA 1
ATOM 745 C C . LEU A 1 91 ? -9.840 1.322 8.967 1.00 87.81 91 LEU A C 1
ATOM 747 O O . LEU A 1 91 ? -10.795 0.580 9.181 1.00 87.81 91 LEU A O 1
ATOM 751 N N . MET A 1 92 ? -8.704 0.892 8.406 1.00 86.25 92 MET A N 1
ATOM 752 C CA . MET A 1 92 ? -8.492 -0.492 7.961 1.00 86.25 92 MET A CA 1
ATOM 753 C C . MET A 1 92 ? -8.581 -1.461 9.141 1.00 86.25 92 MET A C 1
ATOM 755 O O . MET A 1 92 ? -9.322 -2.433 9.068 1.00 86.25 92 MET A O 1
ATOM 759 N N . LYS A 1 93 ? -7.944 -1.141 10.274 1.00 82.88 93 LYS A N 1
ATOM 760 C CA . LYS A 1 93 ? -8.013 -1.956 11.504 1.00 82.88 93 LYS A CA 1
ATOM 761 C C . LYS A 1 93 ? -9.432 -2.161 12.040 1.00 82.88 93 LYS A C 1
ATOM 763 O O . LYS A 1 93 ? -9.688 -3.128 12.748 1.00 82.88 93 LYS A O 1
ATOM 768 N N . LYS A 1 94 ? -10.341 -1.221 11.769 1.00 84.00 94 LYS A N 1
ATOM 769 C CA . LYS A 1 94 ? -11.739 -1.266 12.228 1.00 84.00 94 LYS A CA 1
ATOM 770 C C . LYS A 1 94 ? -12.672 -1.926 11.214 1.00 84.00 94 LYS A C 1
ATOM 772 O O . LYS A 1 94 ? -13.806 -2.243 11.563 1.00 84.00 94 LYS A O 1
ATOM 777 N N . ALA A 1 95 ? -12.231 -2.089 9.970 1.00 82.88 95 ALA A N 1
ATOM 778 C CA . ALA A 1 95 ? -13.024 -2.693 8.916 1.00 82.88 95 ALA A CA 1
ATOM 779 C C . ALA A 1 95 ? -12.935 -4.228 8.995 1.00 82.88 95 ALA A C 1
ATOM 781 O O . ALA A 1 95 ? -11.843 -4.760 9.183 1.00 82.88 95 ALA A O 1
ATOM 782 N N . PRO A 1 96 ? -14.047 -4.960 8.791 1.00 74.00 96 PRO A N 1
ATOM 783 C CA . PRO A 1 96 ? -14.095 -6.414 8.976 1.00 74.00 96 PRO A CA 1
ATOM 784 C C . PRO A 1 96 ? -13.104 -7.194 8.098 1.00 74.00 96 PRO A C 1
ATOM 786 O O . PRO A 1 96 ? -12.653 -8.254 8.510 1.00 74.00 96 PRO A O 1
ATOM 789 N N . ASN A 1 97 ? -12.722 -6.647 6.937 1.00 74.81 97 ASN A N 1
ATOM 790 C CA . ASN A 1 97 ? -11.754 -7.248 6.009 1.00 74.81 97 ASN A CA 1
ATOM 791 C C . ASN A 1 97 ? -10.599 -6.291 5.659 1.00 74.81 97 ASN A C 1
ATOM 793 O O . ASN A 1 97 ? -10.030 -6.399 4.578 1.00 74.81 97 ASN A O 1
ATOM 797 N N . ALA A 1 98 ? -10.328 -5.271 6.483 1.00 80.19 98 ALA A N 1
ATOM 798 C CA . ALA A 1 98 ? -9.395 -4.173 6.171 1.00 80.19 98 ALA A CA 1
ATOM 799 C C . ALA A 1 98 ? -9.715 -3.351 4.897 1.00 80.19 98 ALA A C 1
ATOM 801 O O . ALA A 1 98 ? -8.993 -2.415 4.545 1.00 80.19 98 ALA A O 1
ATOM 802 N N . ILE A 1 99 ? -10.834 -3.637 4.226 1.00 82.88 99 ILE A N 1
ATOM 803 C CA . ILE A 1 99 ? -11.295 -2.923 3.035 1.00 82.88 99 ILE A CA 1
ATOM 804 C C . ILE A 1 99 ? -12.013 -1.633 3.446 1.00 82.88 99 ILE A C 1
ATOM 806 O O . ILE A 1 99 ? -12.892 -1.633 4.306 1.00 82.88 99 ILE A O 1
ATOM 810 N N . ILE A 1 100 ? -11.652 -0.534 2.790 1.00 84.88 100 ILE A N 1
ATOM 811 C CA . ILE A 1 100 ? -12.245 0.792 2.945 1.00 84.88 100 ILE A CA 1
ATOM 812 C C . ILE A 1 100 ? -12.907 1.161 1.622 1.00 84.88 100 ILE A C 1
ATOM 814 O O . ILE A 1 100 ? -12.355 0.917 0.550 1.00 84.88 100 ILE A O 1
ATOM 818 N N . GLU A 1 101 ? -14.076 1.797 1.684 1.00 83.62 101 GLU A N 1
ATOM 819 C CA . GLU A 1 101 ? -14.734 2.287 0.477 1.00 83.62 101 GLU A CA 1
ATOM 820 C C . GLU A 1 101 ? -13.880 3.342 -0.256 1.00 83.62 101 GLU A C 1
ATOM 822 O O . GLU A 1 101 ? -13.407 4.297 0.372 1.00 83.62 101 GLU A O 1
ATOM 827 N N . PRO A 1 102 ? -13.753 3.271 -1.596 1.00 79.62 102 PRO A N 1
ATOM 828 C CA . PRO A 1 102 ? -12.941 4.213 -2.372 1.00 79.62 102 PRO A CA 1
ATOM 829 C C . PRO A 1 102 ? -13.297 5.690 -2.147 1.00 79.62 102 PRO A C 1
ATOM 831 O O . PRO A 1 102 ? -12.421 6.554 -2.134 1.00 79.62 102 PRO A O 1
ATOM 834 N N . LYS A 1 103 ? -14.585 5.990 -1.927 1.00 82.50 103 LYS A N 1
ATOM 835 C CA . LYS A 1 103 ? -15.060 7.351 -1.631 1.00 82.50 103 LYS A CA 1
ATOM 836 C C . LYS A 1 103 ? -14.526 7.866 -0.295 1.00 82.50 103 LYS A C 1
ATOM 838 O O . LYS A 1 103 ? -14.172 9.037 -0.192 1.00 82.50 103 LYS A O 1
ATOM 843 N N . LEU A 1 104 ? -14.453 6.998 0.715 1.00 84.62 104 LEU A N 1
ATOM 844 C CA . LEU A 1 104 ? -13.913 7.343 2.025 1.00 84.62 104 LEU A CA 1
ATOM 845 C C . LEU A 1 104 ? -12.393 7.533 1.959 1.00 84.62 104 LEU A C 1
ATOM 847 O O . LEU A 1 104 ? -11.888 8.489 2.542 1.00 84.62 104 LEU A O 1
ATOM 851 N N . LEU A 1 105 ? -11.690 6.686 1.197 1.00 84.00 105 LEU A N 1
ATOM 852 C CA . LEU A 1 105 ? -10.253 6.830 0.943 1.00 84.00 105 LEU A CA 1
ATOM 853 C C . LEU A 1 105 ? -9.939 8.222 0.374 1.00 84.00 105 LEU A C 1
ATOM 855 O O . LEU A 1 105 ? -9.140 8.960 0.943 1.00 84.00 105 LEU A 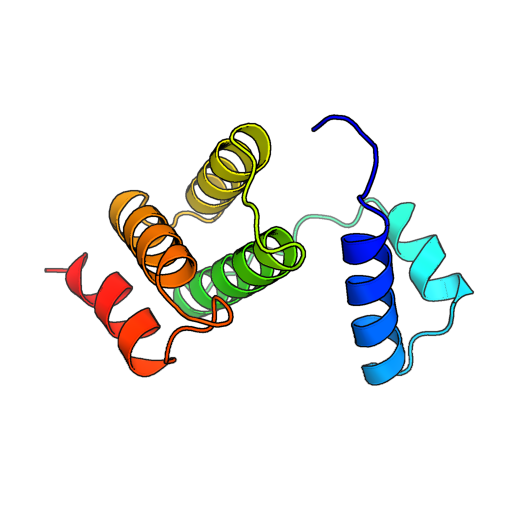O 1
ATOM 859 N N .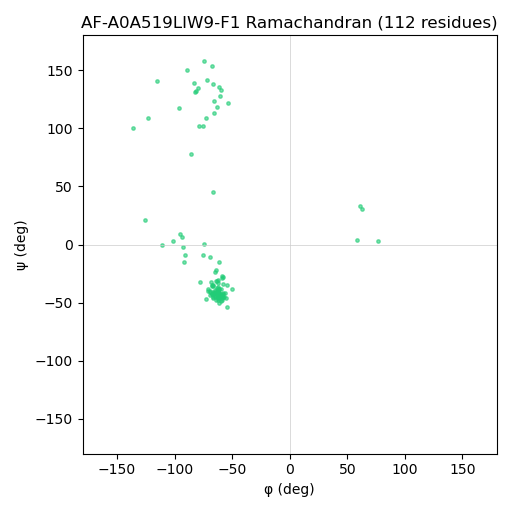 LEU A 1 106 ? -10.624 8.610 -0.706 1.00 81.88 106 LEU A N 1
ATOM 860 C CA . LEU A 1 106 ? -10.450 9.916 -1.345 1.00 81.88 106 LEU A CA 1
ATOM 861 C C . LEU A 1 106 ? -10.756 11.079 -0.402 1.00 81.88 106 LEU A C 1
ATOM 863 O O . LEU A 1 106 ? -9.986 12.035 -0.335 1.00 81.88 106 LEU A O 1
ATOM 867 N N . LYS A 1 107 ? -11.852 10.980 0.354 1.00 85.31 107 LYS A N 1
ATOM 868 C CA . LYS A 1 107 ? -12.265 12.026 1.290 1.00 85.31 107 LYS A CA 1
ATOM 869 C C . LYS A 1 107 ? -11.198 12.296 2.355 1.00 85.31 107 LYS A C 1
ATOM 871 O O . LYS A 1 107 ? -10.899 13.452 2.626 1.00 85.31 107 LYS A O 1
ATOM 876 N N . VAL A 1 108 ? -10.583 11.249 2.912 1.00 83.19 108 VAL A N 1
ATOM 877 C CA . VAL A 1 108 ? -9.533 11.388 3.937 1.00 83.19 108 VAL A CA 1
ATOM 878 C C . VAL A 1 108 ? -8.317 12.159 3.414 1.00 83.19 108 VAL A C 1
ATOM 880 O O . VAL A 1 108 ? -7.760 12.970 4.150 1.00 83.19 108 VAL A O 1
ATOM 883 N N . PHE A 1 109 ? -7.921 11.949 2.156 1.00 77.06 109 PHE A N 1
ATOM 884 C CA . PHE A 1 109 ? -6.810 12.693 1.553 1.00 77.06 109 PHE A CA 1
ATOM 885 C C . PHE A 1 109 ? -7.209 14.110 1.114 1.00 77.06 109 PHE A C 1
ATOM 887 O O . PHE A 1 109 ? -6.400 15.023 1.233 1.00 77.06 109 PHE A O 1
ATOM 894 N N . GLN A 1 110 ? -8.457 14.333 0.689 1.00 78.94 110 GLN A N 1
ATOM 895 C CA . GLN A 1 110 ? -8.973 15.670 0.357 1.00 78.94 110 GLN A CA 1
ATOM 896 C C . GLN A 1 110 ? -9.108 16.584 1.583 1.00 78.94 110 GLN A C 1
ATOM 898 O O . GLN A 1 110 ? -8.849 17.778 1.484 1.00 78.94 110 GLN A O 1
ATOM 903 N N . GLU A 1 111 ? -9.460 16.033 2.747 1.00 77.94 111 GLU A N 1
ATOM 904 C CA . GLU A 1 111 ? -9.572 16.782 4.010 1.00 77.94 111 GLU A CA 1
ATOM 905 C C . GLU A 1 111 ? -8.246 17.423 4.465 1.00 77.94 111 GLU A C 1
ATOM 907 O O . GLU A 1 111 ? -8.269 18.278 5.342 1.00 77.94 111 GLU A O 1
ATOM 912 N N . GLN A 1 112 ? -7.099 17.021 3.903 1.00 65.12 112 GLN A N 1
ATOM 913 C CA . GLN A 1 112 ? -5.778 17.574 4.237 1.00 65.12 112 GLN A CA 1
ATOM 914 C C . GLN A 1 112 ? -5.354 18.762 3.361 1.00 65.12 112 GLN A C 1
ATOM 916 O O . GLN A 1 112 ? -4.330 19.377 3.646 1.00 65.12 112 GLN A O 1
ATOM 921 N N . HIS A 1 113 ? -6.103 19.059 2.296 1.00 60.31 113 HIS A N 1
ATOM 922 C CA . HIS A 1 113 ? -5.831 20.170 1.375 1.00 60.31 113 HIS A CA 1
ATOM 923 C C . HIS A 1 113 ? -6.628 21.443 1.729 1.00 60.31 113 HIS A C 1
ATOM 925 O O . HIS A 1 113 ? -6.634 22.388 0.941 1.00 60.31 113 HIS A O 1
ATOM 931 N N . ASN A 1 114 ? -7.295 21.459 2.892 1.00 46.97 114 ASN A N 1
ATOM 932 C CA . ASN A 1 114 ? -8.103 22.574 3.404 1.00 46.97 114 ASN A CA 1
ATOM 933 C C . ASN A 1 114 ? -7.417 23.311 4.555 1.00 46.97 114 ASN A C 1
ATOM 935 O O . ASN A 1 114 ? -6.901 22.622 5.464 1.00 46.97 114 ASN A O 1
#

Solvent-accessible surface area (backbone atoms only — not comparable to full-atom values): 6982 Å² total; per-residue (Å²): 127,79,94,63,82,53,70,66,54,53,51,51,54,47,53,54,35,52,78,69,72,51,52,74,66,60,59,56,50,57,81,74,55,86,71,78,82,80,83,70,82,48,66,68,59,38,52,52,51,51,53,51,53,53,48,57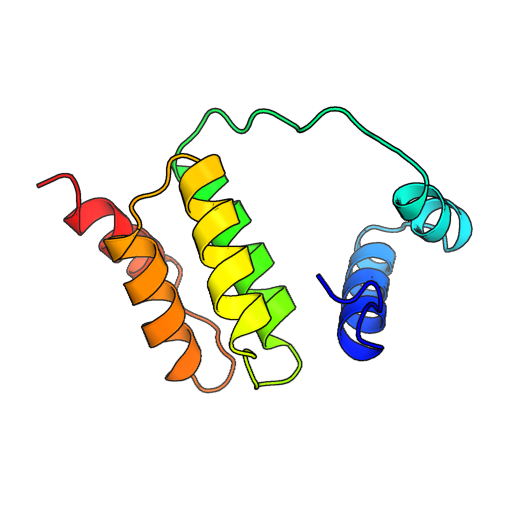,59,39,71,84,75,61,73,46,73,68,54,55,50,50,53,52,52,52,35,50,77,64,71,44,61,66,69,41,54,52,51,49,54,56,48,23,75,72,28,98,78,47,66,70,58,69,70,58,58,52,48,51,56,55,65,70,79,110

Secondary structure (DSSP, 8-state):
--S---HHHHHHHHHHHHHTT--HHHHHHGGG--PPPP--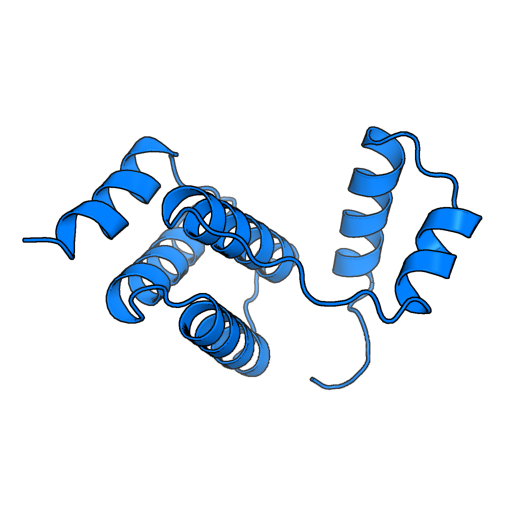--HHHHHHHHHHHHHHTTTTS---HHHHHHHHHHHHHTT--HHHHHHHHHHHHHSTTS---HHHHHHHHHTT--

Mean predicted aligned error: 7.44 Å

Nearest PDB structures (foldseek):
  3fdq-assembly1_B  TM=7.018E-01  e=5.312E+00  Listeria monocytogenes

Sequence (114 aa):
IDGQLHKRELDFLWLVAQELDFDQKLFQDLFHQEDTPLIIKSEFQRIQQFYRLALIMHCDGILHAKEATAIQQIAIEMGLNPGATKRILDLMKKAPNAIIEPKLLLKVFQEQHN

pLDDT: mean 80.58, std 10.73, range [41.25, 90.81]

Radius of gyration: 15.06 Å; Cα contacts (8 Å, |Δi|>4): 64; chains: 1; bounding box: 32×42×31 Å

Foldseek 3Di:
DPPDDDPQLVVVLVVVCVVVVHDPVNSVVVVVDPDDDDLDPDPVVLLVVLLVLLLSCCRVVDNDPVNVVVSLVSCVVNVADSQLSVVLNVVLNVDPNSDDDPVVSVVSRVVVVD